Protein AF-A0A0S9KNK3-F1 (afdb_monomer_lite)

Radius of gyration: 17.94 Å; chains: 1; bounding box: 48×48×41 Å

Foldseek 3Di:
DDDDDDPPPPDPCPVVCVVVVHQALDKDWDQAPVRWTKIKGKHKDFDPDDPPAPLSVLLSVQLNPDDLVPQDQDPCLVVPPCLDPVVLVVQQVVLVVVCVVCVVDRDDRDDRHSSVVSSQVSSLVRSQVSSVVVVHDSNGIDMDMDMDIGGPPD

Secondary structure (DSSP, 8-state):
----S------S-HHHHHHHTS--SEEEEEE-TTS-EEEEEEEEEESSS-TT-HHHHHHHHHHHT--TTT----HHHHT-GGGSHHHHHHHHHHHHHHHHH-TTSPPPPPP--HHHHHHHHHHHHHHHHHHHHTT--TTSEEEEEEEEEE-TT-

pLDDT: mean 79.25, std 20.05, range [23.42, 98.19]

Structure (mmCIF, N/CA/C/O backbone):
data_AF-A0A0S9KNK3-F1
#
_entry.id   AF-A0A0S9KNK3-F1
#
loop_
_atom_site.group_PDB
_atom_site.id
_atom_site.type_symbol
_atom_site.label_atom_id
_atom_site.label_alt_id
_atom_site.label_comp_id
_atom_site.label_asym_id
_atom_site.label_entity_id
_atom_site.label_seq_id
_atom_site.pdbx_PDB_ins_code
_atom_site.Cartn_x
_atom_site.Cartn_y
_atom_site.Cartn_z
_atom_site.occupancy
_atom_site.B_iso_or_equiv
_atom_site.auth_seq_id
_atom_site.auth_comp_id
_atom_site.auth_asym_id
_atom_site.auth_atom_id
_atom_site.pdbx_PDB_model_num
ATOM 1 N N . MET A 1 1 ? -11.187 -37.944 -5.992 1.00 25.50 1 MET A N 1
ATOM 2 C CA . MET A 1 1 ? -11.970 -37.566 -4.798 1.00 25.50 1 MET A CA 1
ATOM 3 C C . MET A 1 1 ? -12.088 -36.053 -4.831 1.00 25.50 1 MET A C 1
ATOM 5 O O . MET A 1 1 ? -11.066 -35.388 -4.771 1.00 25.50 1 MET A O 1
ATOM 9 N N . VAL A 1 2 ? -13.286 -35.536 -5.102 1.00 26.81 2 VAL A N 1
ATOM 10 C CA . VAL A 1 2 ? -13.560 -34.096 -5.211 1.00 26.81 2 VAL A CA 1
ATOM 11 C C . VAL A 1 2 ? -13.939 -33.606 -3.819 1.00 26.81 2 VAL A C 1
ATOM 13 O O . VAL A 1 2 ? -14.939 -34.063 -3.270 1.00 26.81 2 VAL A O 1
ATOM 16 N N . LEU A 1 3 ? -13.130 -32.715 -3.250 1.00 23.42 3 LEU A N 1
ATOM 17 C CA . LEU A 1 3 ? -13.468 -31.951 -2.053 1.00 23.42 3 LEU A CA 1
ATOM 18 C C . LEU A 1 3 ? -13.845 -30.538 -2.508 1.00 23.42 3 LEU A C 1
ATOM 20 O O . LEU A 1 3 ? -12.998 -29.682 -2.735 1.00 23.42 3 LEU A O 1
ATOM 24 N N . LEU A 1 4 ? -15.149 -30.357 -2.713 1.00 29.27 4 LEU A N 1
ATOM 25 C CA . LEU A 1 4 ? -15.823 -29.065 -2.730 1.00 29.27 4 LEU A CA 1
ATOM 26 C C . LEU A 1 4 ? -15.915 -28.583 -1.276 1.00 29.27 4 LEU A C 1
ATOM 28 O O . LEU A 1 4 ? -16.603 -29.210 -0.473 1.00 29.27 4 LEU A O 1
ATOM 32 N N . GLY A 1 5 ? -15.227 -27.490 -0.949 1.00 23.66 5 GLY A N 1
ATOM 33 C CA . GLY A 1 5 ? -15.328 -26.818 0.348 1.00 23.66 5 GLY A CA 1
ATOM 34 C C . GLY A 1 5 ? -13.988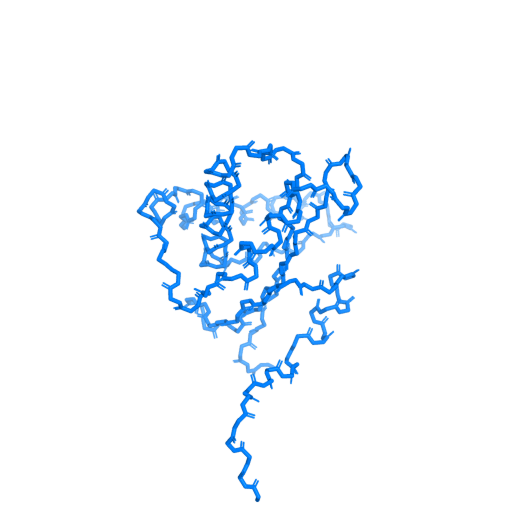 -26.268 0.828 1.00 23.66 5 GLY A C 1
ATOM 35 O O . GLY A 1 5 ? -13.169 -27.024 1.333 1.00 23.66 5 GLY A O 1
ATOM 36 N N . GLY A 1 6 ? -13.800 -24.953 0.691 1.00 24.95 6 GLY A N 1
ATOM 37 C CA . GLY A 1 6 ? -12.655 -24.219 1.233 1.00 24.95 6 GLY A CA 1
ATOM 38 C C . GLY A 1 6 ? -11.395 -24.372 0.389 1.00 24.95 6 GLY A C 1
ATOM 39 O O . GLY A 1 6 ? -10.569 -25.238 0.651 1.00 24.95 6 GLY A O 1
ATOM 40 N N . THR A 1 7 ? -11.216 -23.513 -0.613 1.00 28.05 7 THR A N 1
ATOM 41 C CA . THR A 1 7 ? -9.911 -23.325 -1.253 1.00 28.05 7 THR A CA 1
ATOM 42 C C . THR A 1 7 ? -8.970 -22.666 -0.250 1.00 28.05 7 THR A C 1
ATOM 44 O O . THR A 1 7 ? -8.753 -21.461 -0.267 1.00 28.05 7 THR A O 1
ATOM 47 N N . THR A 1 8 ? -8.414 -23.468 0.655 1.00 29.70 8 THR A N 1
ATOM 48 C CA . THR A 1 8 ? -7.081 -23.235 1.201 1.00 29.70 8 THR A CA 1
ATOM 49 C C . THR A 1 8 ? -6.131 -23.078 0.019 1.00 29.70 8 THR A C 1
ATOM 51 O O . THR A 1 8 ? -5.724 -24.067 -0.594 1.00 29.70 8 THR A O 1
ATOM 54 N N . THR A 1 9 ? -5.797 -21.838 -0.326 1.00 30.70 9 THR A N 1
ATOM 55 C CA . THR A 1 9 ? -4.636 -21.492 -1.147 1.00 30.70 9 THR A CA 1
ATOM 56 C C . THR A 1 9 ? -3.383 -21.787 -0.329 1.00 30.70 9 THR A C 1
ATOM 58 O O . THR A 1 9 ? -2.783 -20.929 0.307 1.00 30.70 9 THR A O 1
ATOM 61 N N . ALA A 1 10 ? -3.014 -23.063 -0.287 1.00 33.91 10 ALA A N 1
ATOM 62 C CA . ALA A 1 10 ? -1.780 -23.522 0.318 1.00 33.91 10 ALA A CA 1
ATOM 63 C C . ALA A 1 10 ? -0.638 -23.408 -0.710 1.00 33.91 10 ALA A C 1
ATOM 65 O O . ALA A 1 10 ? -0.444 -24.285 -1.544 1.00 33.91 10 ALA A O 1
ATOM 66 N N . PHE A 1 11 ? 0.092 -22.297 -0.592 1.00 38.22 11 PHE A N 1
ATOM 67 C CA . PHE A 1 11 ? 1.523 -22.125 -0.863 1.00 38.22 11 PHE A CA 1
ATOM 68 C C . PHE A 1 11 ? 2.044 -22.280 -2.304 1.00 38.22 11 PHE A C 1
ATOM 70 O O . PHE A 1 11 ? 2.677 -23.267 -2.660 1.00 38.22 11 PHE A O 1
ATOM 77 N N . ALA A 1 12 ? 1.964 -21.179 -3.057 1.00 37.47 12 ALA A N 1
ATOM 78 C CA . ALA A 1 12 ? 3.141 -20.678 -3.784 1.00 37.47 12 ALA A CA 1
ATOM 79 C C . ALA A 1 12 ? 3.949 -19.662 -2.941 1.00 37.47 12 ALA A C 1
ATOM 81 O O . ALA A 1 12 ? 5.028 -19.240 -3.335 1.00 37.47 12 ALA A O 1
ATOM 82 N N . SER A 1 13 ? 3.446 -19.270 -1.762 1.00 42.75 13 SER A N 1
ATOM 83 C CA . SER A 1 13 ? 4.051 -18.224 -0.936 1.00 42.75 13 SER A CA 1
ATOM 84 C C . SER A 1 13 ? 5.186 -18.701 -0.036 1.00 42.75 13 SER A C 1
ATOM 86 O O . SER A 1 13 ? 5.924 -17.856 0.426 1.00 42.75 13 SER A O 1
ATOM 88 N N . GLN A 1 14 ? 5.393 -19.997 0.225 1.00 40.84 14 GLN A N 1
ATOM 89 C CA . GLN A 1 14 ? 6.324 -20.428 1.287 1.00 40.84 14 GLN A CA 1
ATOM 90 C C . GLN A 1 14 ? 7.765 -19.910 1.103 1.00 40.84 14 GLN A C 1
ATOM 92 O O . GLN A 1 14 ? 8.394 -19.516 2.077 1.00 40.84 14 GLN A O 1
ATOM 97 N N . TYR A 1 15 ? 8.236 -19.786 -0.142 1.00 43.50 15 TYR A N 1
ATOM 98 C CA . TYR A 1 15 ? 9.521 -19.145 -0.457 1.00 43.50 15 TYR A CA 1
ATOM 99 C C . TYR A 1 15 ? 9.507 -17.615 -0.259 1.00 43.50 15 TYR A C 1
ATOM 101 O O . TYR A 1 15 ? 10.479 -17.048 0.232 1.00 43.50 15 TYR A O 1
ATOM 109 N N . LEU A 1 16 ? 8.388 -16.955 -0.578 1.00 45.06 16 LEU A N 1
ATOM 110 C CA . LEU A 1 16 ? 8.154 -15.527 -0.320 1.00 45.06 16 LEU A CA 1
ATOM 111 C C . LEU A 1 16 ? 8.091 -15.232 1.192 1.00 45.06 16 LEU A C 1
ATOM 113 O O . LEU A 1 16 ? 8.583 -14.211 1.657 1.00 45.06 16 LEU A O 1
ATOM 117 N N . LEU A 1 17 ? 7.505 -16.155 1.960 1.00 48.56 17 LEU A N 1
ATOM 118 C CA . LEU A 1 17 ? 7.347 -16.103 3.416 1.00 48.56 17 LEU A CA 1
ATOM 119 C C . LEU A 1 17 ? 8.684 -16.240 4.150 1.00 48.56 17 LEU A C 1
ATOM 121 O O . LEU A 1 17 ? 8.942 -15.491 5.092 1.00 48.56 17 LEU A O 1
ATOM 125 N N . ASP A 1 18 ? 9.540 -17.160 3.701 1.00 50.25 18 ASP A N 1
ATOM 126 C CA . ASP A 1 18 ? 10.885 -17.335 4.259 1.00 50.25 18 ASP A CA 1
ATOM 127 C C . ASP A 1 18 ? 11.811 -16.159 3.894 1.00 50.25 18 ASP A C 1
ATOM 129 O O . ASP A 1 18 ? 12.651 -15.767 4.704 1.00 50.25 18 ASP A O 1
ATOM 133 N N . TRP A 1 19 ? 11.635 -15.550 2.712 1.00 47.53 19 TRP A N 1
ATOM 134 C CA . TRP A 1 19 ? 12.395 -14.369 2.278 1.00 47.53 19 TRP A CA 1
ATOM 135 C C . TRP A 1 19 ? 12.029 -13.094 3.052 1.00 47.53 19 TRP A C 1
ATOM 137 O O . TRP A 1 19 ? 12.916 -12.332 3.437 1.00 47.53 19 TRP A O 1
ATOM 147 N N . LEU A 1 20 ? 10.739 -12.866 3.315 1.00 56.03 20 LEU A N 1
ATOM 148 C CA . LEU A 1 20 ? 10.261 -11.663 4.006 1.00 56.03 20 LEU A CA 1
ATOM 149 C C . LEU A 1 20 ? 10.507 -11.692 5.523 1.00 56.03 20 LEU A C 1
ATOM 151 O O . LEU A 1 20 ? 10.407 -10.658 6.182 1.00 56.03 20 LEU A O 1
ATOM 155 N N . GLY A 1 21 ? 10.828 -12.856 6.098 1.00 63.31 21 GLY A N 1
ATOM 156 C CA . GLY A 1 21 ? 11.060 -13.004 7.539 1.00 63.31 21 GLY A CA 1
ATOM 157 C C . GLY A 1 21 ? 9.800 -12.817 8.396 1.00 63.31 21 GLY A C 1
ATOM 158 O O . GLY A 1 21 ? 9.904 -12.650 9.614 1.00 63.31 21 GLY A O 1
ATOM 159 N N . PHE A 1 22 ? 8.608 -12.832 7.788 1.00 65.19 22 PHE A N 1
ATOM 160 C CA . PHE A 1 22 ? 7.323 -12.733 8.479 1.00 65.19 22 PHE A CA 1
ATOM 161 C C . PHE A 1 22 ? 6.211 -13.513 7.768 1.00 65.19 22 PHE A C 1
ATOM 163 O O . PHE A 1 22 ? 6.267 -13.786 6.572 1.00 65.19 22 PHE A O 1
ATOM 170 N N . THR A 1 23 ? 5.161 -13.852 8.522 1.00 72.62 23 THR A N 1
ATOM 171 C CA . THR A 1 23 ? 3.915 -14.403 7.970 1.00 72.62 23 THR A CA 1
ATOM 172 C C . THR A 1 23 ? 2.950 -13.254 7.649 1.00 72.62 23 THR A C 1
ATOM 174 O O . THR A 1 23 ? 2.576 -12.534 8.571 1.00 72.62 23 THR A O 1
ATOM 177 N N . PRO A 1 24 ? 2.561 -13.044 6.383 1.00 71.44 24 PRO A N 1
ATOM 178 C CA . PRO A 1 24 ? 1.711 -11.962 5.950 1.00 71.44 24 PRO A CA 1
ATOM 179 C C . PRO A 1 24 ? 0.266 -12.215 6.366 1.00 71.44 24 PRO A C 1
ATOM 181 O O . PRO A 1 24 ? -0.204 -13.353 6.418 1.00 71.44 24 PRO A O 1
ATOM 184 N N . ASP A 1 25 ? -0.444 -11.121 6.598 1.00 75.62 25 ASP A N 1
ATOM 185 C CA . ASP A 1 25 ? -1.892 -11.106 6.764 1.00 75.62 25 ASP A CA 1
ATOM 186 C C . ASP A 1 25 ? -2.619 -11.313 5.428 1.00 75.62 25 ASP A C 1
ATOM 188 O O . ASP A 1 25 ? -3.723 -11.853 5.418 1.00 75.62 25 ASP A O 1
ATOM 192 N N . HIS A 1 26 ? -2.000 -10.905 4.311 1.00 77.19 26 HIS A N 1
ATOM 193 C CA . HIS A 1 26 ? -2.527 -11.082 2.955 1.00 77.19 26 HIS A CA 1
ATOM 194 C C . HIS A 1 26 ? -1.433 -11.330 1.925 1.00 77.19 26 HIS A C 1
ATOM 196 O O . HIS A 1 26 ? -0.295 -10.887 2.072 1.00 77.19 26 HIS A O 1
ATOM 202 N N . THR A 1 27 ? -1.788 -12.021 0.844 1.00 77.75 27 THR A N 1
ATOM 203 C CA . THR A 1 27 ? -0.905 -12.214 -0.310 1.00 77.75 27 THR A CA 1
ATOM 204 C C . THR A 1 27 ? -1.632 -11.823 -1.591 1.00 77.75 27 THR A C 1
ATOM 206 O O . THR A 1 27 ? -2.735 -12.305 -1.833 1.00 77.75 27 THR A O 1
ATOM 209 N N . ILE A 1 28 ? -1.009 -10.982 -2.414 1.00 77.44 28 ILE A N 1
ATOM 210 C CA . ILE A 1 28 ? -1.453 -10.673 -3.781 1.00 77.44 28 ILE A CA 1
ATOM 211 C C . ILE A 1 28 ? -0.648 -11.549 -4.737 1.00 77.44 28 ILE A C 1
ATOM 213 O O . ILE A 1 28 ? 0.555 -11.713 -4.541 1.00 77.44 28 ILE A O 1
ATOM 217 N N . GLN A 1 29 ? -1.293 -12.117 -5.758 1.00 79.00 29 GLN A N 1
ATOM 218 C CA . GLN A 1 29 ? -0.618 -12.821 -6.850 1.00 79.00 29 GLN A CA 1
ATOM 219 C C . GLN A 1 29 ? -1.272 -12.459 -8.182 1.00 79.00 29 GLN A C 1
ATOM 221 O O . GLN A 1 29 ? -2.490 -12.567 -8.314 1.00 79.00 29 GLN A O 1
ATOM 226 N N . HIS A 1 30 ? -0.485 -12.040 -9.169 1.00 75.94 30 HIS A N 1
ATOM 227 C CA . HIS A 1 30 ? -0.988 -11.680 -10.497 1.00 75.94 30 HIS A CA 1
ATOM 228 C C . HIS A 1 30 ? 0.114 -11.790 -11.557 1.00 75.94 30 HIS A C 1
ATOM 230 O O . HIS A 1 30 ? 1.272 -12.073 -11.254 1.00 75.94 30 HIS A O 1
ATOM 236 N N . ARG A 1 31 ? -0.254 -11.599 -12.827 1.00 78.31 31 ARG A N 1
ATOM 237 C CA . ARG A 1 31 ? 0.724 -11.352 -13.891 1.00 78.31 31 ARG A CA 1
ATOM 238 C C . ARG A 1 31 ? 0.791 -9.860 -14.153 1.00 78.31 31 ARG A C 1
ATOM 240 O O . ARG A 1 31 ? -0.254 -9.262 -14.402 1.00 78.31 31 ARG A O 1
ATOM 247 N N . ASN A 1 32 ? 1.991 -9.294 -14.141 1.00 76.81 32 ASN A N 1
ATOM 248 C CA . ASN A 1 32 ? 2.176 -7.887 -14.480 1.00 76.81 32 ASN A CA 1
ATOM 249 C C . ASN A 1 32 ? 2.095 -7.660 -16.007 1.00 76.81 32 ASN A C 1
ATOM 251 O O . ASN A 1 32 ? 1.967 -8.598 -16.800 1.00 76.81 32 ASN A O 1
ATOM 255 N N . ALA A 1 33 ? 2.188 -6.396 -16.429 1.00 76.19 33 ALA A N 1
ATOM 256 C CA . ALA A 1 33 ? 2.136 -6.007 -17.842 1.00 76.19 33 ALA A CA 1
ATOM 257 C C . ALA A 1 33 ? 3.296 -6.569 -18.690 1.00 76.19 33 ALA A C 1
ATOM 259 O O . ALA A 1 33 ? 3.135 -6.752 -19.897 1.00 76.19 33 ALA A O 1
ATOM 260 N N . ASP A 1 34 ? 4.433 -6.873 -18.058 1.00 72.94 34 ASP A N 1
ATOM 261 C CA . ASP A 1 34 ? 5.609 -7.473 -18.695 1.00 72.94 34 ASP A CA 1
ATOM 262 C C . ASP A 1 34 ? 5.463 -9.013 -18.841 1.00 72.94 34 ASP A C 1
ATOM 264 O O . ASP A 1 34 ? 6.265 -9.661 -19.515 1.00 72.94 34 ASP A O 1
ATOM 268 N N . GLY A 1 35 ? 4.390 -9.601 -18.290 1.00 74.69 35 GLY A N 1
ATOM 269 C CA . GLY A 1 35 ? 4.065 -11.029 -18.358 1.00 74.69 35 GLY A CA 1
ATOM 270 C C . GLY A 1 35 ? 4.661 -11.877 -17.229 1.00 74.69 35 GLY A C 1
ATOM 271 O O . GLY A 1 35 ? 4.421 -13.093 -17.203 1.00 74.69 35 GLY A O 1
ATOM 272 N N . ASP A 1 36 ? 5.387 -11.248 -16.305 1.00 77.38 36 ASP A N 1
ATOM 273 C CA . ASP A 1 36 ? 6.017 -11.879 -15.146 1.00 77.38 36 ASP A CA 1
ATOM 274 C C . ASP A 1 36 ? 4.970 -12.251 -14.095 1.00 77.38 36 ASP A C 1
ATOM 276 O O . ASP A 1 36 ? 3.944 -11.581 -13.953 1.00 77.38 36 ASP A O 1
ATOM 280 N N . TYR A 1 37 ? 5.216 -13.336 -13.361 1.00 78.50 37 TYR A N 1
ATOM 281 C CA . TYR A 1 37 ? 4.361 -13.734 -12.250 1.00 78.50 37 TYR A CA 1
ATOM 282 C C . TYR A 1 37 ? 4.823 -13.025 -10.985 1.00 78.50 37 TYR A C 1
ATOM 284 O O . TYR A 1 37 ? 5.903 -13.315 -10.477 1.00 78.50 37 TYR A O 1
ATOM 292 N N . CYS A 1 38 ? 3.992 -12.118 -10.490 1.00 76.56 38 CYS A N 1
ATOM 293 C CA . CYS A 1 38 ? 4.244 -11.321 -9.304 1.00 76.56 38 CYS A CA 1
ATOM 294 C C . CYS A 1 38 ? 3.464 -11.864 -8.111 1.00 76.56 38 CYS A C 1
ATOM 296 O O . CYS A 1 38 ? 2.295 -12.239 -8.222 1.00 76.56 38 CYS A O 1
ATOM 298 N N . ALA A 1 39 ? 4.118 -11.888 -6.957 1.00 78.50 39 ALA A N 1
ATOM 299 C CA . ALA A 1 39 ? 3.553 -12.226 -5.668 1.00 78.50 39 ALA A CA 1
ATOM 300 C C . ALA A 1 39 ? 4.031 -11.222 -4.615 1.00 78.50 39 ALA A C 1
ATOM 302 O O . ALA A 1 39 ? 5.218 -10.917 -4.531 1.00 78.50 39 ALA A O 1
ATOM 303 N N . ALA A 1 40 ? 3.123 -10.739 -3.774 1.00 78.81 40 ALA A N 1
ATOM 304 C CA . ALA A 1 40 ? 3.441 -9.809 -2.699 1.00 78.81 40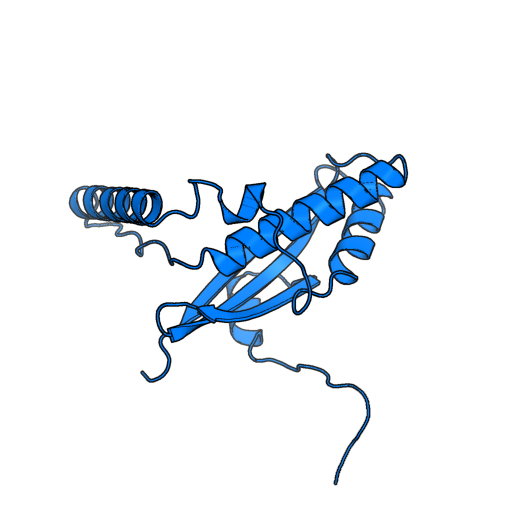 ALA A CA 1
ATOM 305 C C . ALA A 1 40 ? 2.801 -10.243 -1.388 1.00 78.81 40 ALA A C 1
ATOM 307 O O . ALA A 1 40 ? 1.617 -10.568 -1.358 1.00 78.81 40 ALA A O 1
ATOM 308 N N . GLY A 1 41 ? 3.581 -10.251 -0.309 1.00 79.62 41 GLY A N 1
ATOM 309 C CA . GLY A 1 41 ? 3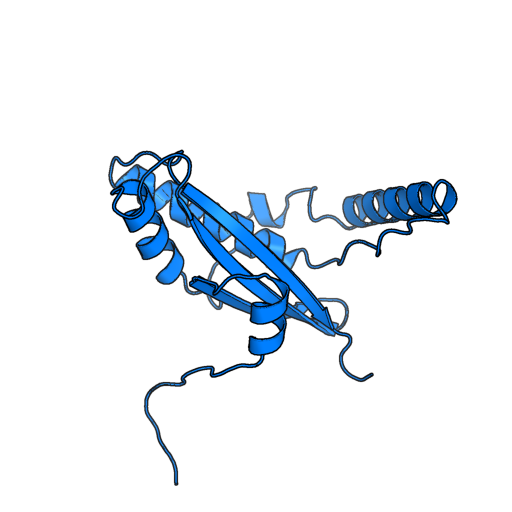.110 -10.502 1.049 1.00 79.62 41 GLY A CA 1
ATOM 310 C C . GLY A 1 41 ? 3.014 -9.194 1.821 1.00 79.62 41 GLY A C 1
ATOM 311 O O . GLY A 1 41 ? 3.942 -8.390 1.771 1.00 79.62 41 GLY A O 1
ATOM 312 N N . MET A 1 42 ? 1.914 -8.989 2.544 1.00 82.50 42 MET A N 1
ATOM 313 C CA . MET A 1 42 ? 1.683 -7.788 3.351 1.00 82.50 42 MET A CA 1
ATOM 314 C C . MET A 1 42 ? 1.243 -8.137 4.770 1.00 82.50 42 MET A C 1
ATOM 316 O O . MET A 1 42 ? 0.505 -9.102 4.971 1.00 82.50 42 MET A O 1
ATOM 320 N N . ILE A 1 43 ? 1.658 -7.340 5.748 1.00 85.12 43 ILE A N 1
ATOM 321 C CA . ILE A 1 43 ? 1.347 -7.516 7.169 1.00 85.12 43 ILE A CA 1
ATOM 322 C C . ILE A 1 43 ? 1.039 -6.167 7.817 1.00 85.12 43 ILE A C 1
ATOM 324 O O . ILE A 1 43 ? 1.671 -5.159 7.502 1.00 85.12 43 ILE A O 1
ATOM 328 N N . VAL A 1 44 ? 0.094 -6.151 8.753 1.00 86.81 44 VAL A N 1
ATOM 329 C CA . VAL A 1 44 ? -0.110 -5.005 9.642 1.00 86.81 44 VAL A CA 1
ATOM 330 C C . VAL A 1 44 ? 0.782 -5.173 10.873 1.00 86.81 44 VAL A C 1
ATOM 332 O O . VAL A 1 44 ? 0.711 -6.199 11.559 1.00 86.81 44 VAL A O 1
ATOM 335 N N . ARG A 1 45 ? 1.595 -4.163 11.189 1.00 87.62 45 ARG A N 1
ATOM 336 C CA . ARG A 1 45 ? 2.431 -4.114 12.400 1.00 87.62 45 ARG A CA 1
ATOM 337 C C . ARG A 1 45 ? 1.900 -3.081 13.393 1.00 87.62 45 ARG A C 1
ATOM 339 O O . ARG A 1 45 ? 1.368 -2.064 12.955 1.00 87.62 45 ARG A O 1
ATOM 346 N N . PRO A 1 46 ? 2.049 -3.303 14.709 1.00 91.69 46 PRO A N 1
ATOM 347 C CA . PRO A 1 46 ? 1.819 -2.252 15.693 1.00 91.69 46 PRO A CA 1
ATOM 348 C C . PRO A 1 46 ? 2.961 -1.225 15.658 1.00 91.69 46 PRO A C 1
ATOM 350 O O . PRO A 1 46 ? 4.129 -1.591 15.539 1.00 91.69 46 PRO A O 1
ATOM 353 N N . GLU A 1 47 ? 2.631 0.052 15.834 1.00 91.62 47 GLU A N 1
ATOM 354 C CA . GLU A 1 47 ? 3.597 1.158 15.857 1.00 91.62 47 GLU A CA 1
ATOM 355 C C . GLU A 1 47 ? 3.642 1.803 17.242 1.00 91.62 47 GLU A C 1
ATOM 357 O O . GLU A 1 47 ? 2.732 2.527 17.651 1.00 91.62 47 GLU A O 1
ATOM 362 N N . GLY A 1 48 ? 4.708 1.516 17.997 1.00 92.00 48 GLY A N 1
ATOM 363 C CA . GLY A 1 48 ? 4.915 2.080 19.337 1.00 92.00 48 GLY A CA 1
ATOM 364 C C . GLY A 1 48 ? 3.832 1.708 20.361 1.00 92.00 48 GLY A C 1
ATOM 365 O O . GLY A 1 48 ? 3.670 2.416 21.358 1.00 92.00 48 GLY A O 1
ATOM 366 N N . VAL A 1 49 ? 3.083 0.630 20.111 1.00 93.88 49 VAL A N 1
ATOM 367 C CA . VAL A 1 49 ? 2.000 0.120 20.962 1.00 93.88 49 VAL A CA 1
ATOM 368 C C . VAL A 1 49 ? 2.079 -1.394 21.127 1.00 93.88 49 VAL A C 1
ATOM 370 O O . VAL A 1 49 ? 2.786 -2.082 20.392 1.00 93.88 49 VAL A O 1
ATOM 373 N N . GLU A 1 50 ? 1.337 -1.904 22.106 1.00 95.31 50 GLU A N 1
ATOM 374 C CA . GLU A 1 50 ? 1.193 -3.335 22.358 1.00 95.31 50 GLU A CA 1
ATOM 375 C C . GLU A 1 50 ? 0.284 -4.015 21.320 1.00 95.31 50 GLU A C 1
ATOM 377 O O . GLU A 1 50 ? -0.525 -3.382 20.640 1.00 95.31 50 GLU A O 1
ATOM 382 N N . MET A 1 51 ? 0.392 -5.343 21.227 1.00 92.44 51 MET A N 1
ATOM 383 C CA . MET A 1 51 ? -0.360 -6.166 20.266 1.00 92.44 51 MET A CA 1
ATOM 384 C C . MET A 1 51 ? -1.880 -6.183 20.500 1.00 92.44 51 MET A C 1
ATOM 386 O O . MET A 1 51 ? -2.617 -6.662 19.639 1.00 92.44 51 MET A O 1
ATOM 390 N N . ASP A 1 52 ? -2.356 -5.719 21.655 1.00 95.50 52 ASP A N 1
ATOM 391 C CA . ASP A 1 52 ? -3.776 -5.621 21.995 1.00 95.50 52 ASP A CA 1
ATOM 392 C C . ASP A 1 52 ? -4.345 -4.198 21.844 1.00 95.50 52 ASP A C 1
ATOM 394 O O . ASP A 1 52 ? -5.510 -3.973 22.186 1.00 95.50 52 ASP A O 1
ATOM 398 N N . ASP A 1 53 ? -3.569 -3.252 21.292 1.00 98.00 53 ASP A N 1
ATOM 399 C CA . ASP A 1 53 ? -4.054 -1.898 21.022 1.00 98.00 53 ASP A CA 1
ATOM 400 C C . ASP A 1 53 ? -5.302 -1.936 20.114 1.00 98.00 53 ASP A C 1
ATOM 402 O O . ASP A 1 53 ? -5.282 -2.564 19.046 1.00 98.00 53 ASP A O 1
ATOM 406 N N . PRO A 1 54 ? -6.402 -1.258 20.493 1.00 97.88 54 PRO A N 1
ATOM 407 C CA . PRO A 1 54 ? -7.643 -1.303 19.728 1.00 97.88 54 PRO A CA 1
ATOM 408 C C . PRO A 1 54 ? -7.500 -0.833 18.277 1.00 97.88 54 PRO A C 1
ATOM 410 O O . PRO A 1 54 ? -8.195 -1.354 17.403 1.00 97.88 54 PRO A O 1
ATOM 413 N N . SER A 1 55 ? -6.620 0.135 18.007 1.00 96.69 55 SER A N 1
ATOM 414 C CA . SER A 1 55 ? -6.409 0.689 16.666 1.00 96.69 55 SER A CA 1
ATOM 415 C C . SER A 1 55 ? -5.648 -0.298 15.789 1.00 96.69 55 SER A C 1
ATOM 417 O O . SER A 1 55 ? -6.061 -0.552 14.657 1.00 96.69 55 SER A O 1
ATOM 419 N N . PHE A 1 56 ? -4.606 -0.930 16.334 1.00 96.81 56 PHE A N 1
ATOM 420 C CA . PHE A 1 56 ? -3.881 -2.007 15.659 1.00 96.81 56 PHE A CA 1
ATOM 421 C C . PHE A 1 56 ? -4.782 -3.218 15.365 1.00 96.81 56 PHE A C 1
ATOM 423 O O . PHE A 1 56 ? -4.832 -3.698 14.230 1.00 96.81 56 PHE A O 1
ATOM 430 N N . LEU A 1 57 ? -5.561 -3.680 16.349 1.00 96.88 57 LEU A N 1
ATOM 431 C CA . LEU A 1 57 ? -6.489 -4.800 16.158 1.00 96.88 57 LEU A CA 1
ATOM 432 C C . LEU A 1 57 ? -7.578 -4.480 15.126 1.00 96.88 57 LEU A C 1
ATOM 434 O O . LEU A 1 57 ? -7.929 -5.332 14.304 1.00 96.88 57 LEU A O 1
ATOM 438 N N . ALA A 1 58 ? -8.105 -3.252 15.136 1.00 97.50 58 ALA A N 1
ATOM 439 C CA . ALA A 1 58 ? -9.057 -2.803 14.127 1.00 97.50 58 ALA A CA 1
ATOM 440 C C . ALA A 1 58 ? -8.423 -2.772 12.731 1.00 97.50 58 ALA A C 1
ATOM 442 O O . ALA A 1 58 ? -9.052 -3.242 11.780 1.00 97.50 58 ALA A O 1
ATOM 443 N N . ALA A 1 59 ? -7.187 -2.281 12.613 1.00 96.69 59 ALA A N 1
ATOM 444 C CA . ALA A 1 59 ? -6.451 -2.255 11.357 1.00 96.69 59 ALA A CA 1
ATOM 445 C C . ALA A 1 59 ? -6.234 -3.667 10.795 1.00 96.69 59 ALA A C 1
ATOM 447 O O . ALA A 1 59 ? -6.587 -3.912 9.642 1.00 96.69 59 ALA A O 1
ATOM 448 N N . GLN A 1 60 ? -5.772 -4.621 11.616 1.00 94.19 60 GLN A N 1
ATOM 449 C CA . GLN A 1 60 ? -5.661 -6.031 11.213 1.00 94.19 60 GLN A CA 1
ATOM 450 C C . GLN A 1 60 ? -6.999 -6.606 10.749 1.00 94.19 60 GLN A C 1
ATOM 452 O O . GLN A 1 60 ? -7.061 -7.290 9.726 1.00 94.19 60 GLN A O 1
ATOM 457 N N . GLN A 1 61 ? -8.077 -6.342 11.490 1.00 95.62 61 GLN A N 1
ATOM 458 C CA . GLN A 1 61 ? -9.401 -6.850 11.144 1.00 95.62 61 GLN A CA 1
ATOM 459 C C . GLN A 1 61 ? -9.880 -6.307 9.793 1.00 95.62 61 GLN A C 1
ATOM 461 O O . GLN A 1 61 ? -10.402 -7.073 8.984 1.00 95.62 61 GLN A O 1
ATOM 466 N N . ILE A 1 62 ? -9.729 -5.000 9.558 1.00 95.75 62 ILE A N 1
ATOM 467 C CA . ILE A 1 62 ? -10.135 -4.364 8.300 1.00 95.75 62 ILE A CA 1
ATOM 468 C C . ILE A 1 62 ? -9.271 -4.886 7.159 1.00 95.75 62 ILE A C 1
ATOM 470 O O . ILE A 1 62 ? -9.816 -5.333 6.156 1.00 95.75 62 ILE A O 1
ATOM 474 N N . PHE A 1 63 ? -7.948 -4.896 7.333 1.00 93.19 63 PHE A N 1
ATOM 475 C CA . PHE A 1 63 ? -7.007 -5.333 6.308 1.00 93.19 63 PHE A CA 1
ATOM 476 C C . PHE A 1 63 ? -7.284 -6.769 5.854 1.00 93.19 63 PHE A C 1
ATOM 478 O O . PHE A 1 63 ? -7.435 -7.024 4.663 1.00 93.19 63 PHE A O 1
ATOM 485 N N . ARG A 1 64 ? -7.462 -7.701 6.798 1.00 89.75 64 ARG A N 1
ATOM 486 C CA . ARG A 1 64 ? -7.790 -9.105 6.494 1.00 89.75 64 ARG A CA 1
ATOM 487 C C . ARG A 1 64 ? -9.146 -9.285 5.807 1.00 89.75 64 ARG A C 1
ATOM 489 O O . ARG A 1 64 ? -9.354 -10.297 5.149 1.00 89.75 64 ARG A O 1
ATOM 496 N N . ALA A 1 65 ? -10.061 -8.328 5.949 1.00 92.81 65 ALA A N 1
ATOM 497 C CA . ALA A 1 65 ? -11.366 -8.357 5.295 1.00 92.81 65 ALA A CA 1
ATOM 498 C C . ALA A 1 65 ? -11.356 -7.777 3.867 1.00 92.81 65 ALA A C 1
A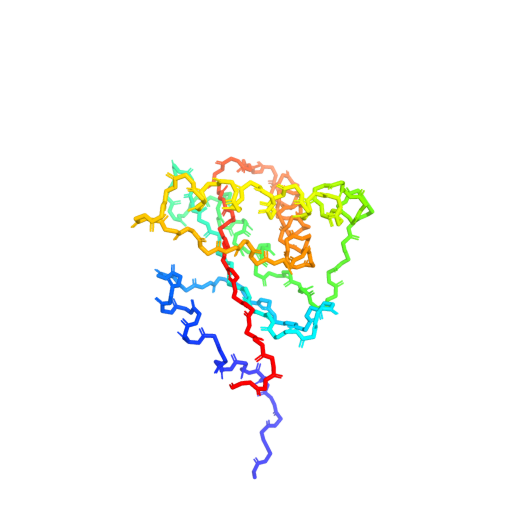TOM 500 O O . ALA A 1 65 ? -12.373 -7.873 3.180 1.00 92.81 65 ALA A O 1
ATOM 501 N N . ILE A 1 66 ? -10.247 -7.176 3.419 1.00 90.69 66 ILE A N 1
ATOM 502 C CA . ILE A 1 66 ? -10.112 -6.670 2.051 1.00 90.69 66 ILE A CA 1
ATOM 503 C C . ILE A 1 66 ? -10.048 -7.849 1.078 1.00 90.69 66 ILE A C 1
ATOM 505 O O . ILE A 1 66 ? -9.233 -8.758 1.233 1.00 90.69 66 ILE A O 1
ATOM 509 N N . ASP A 1 67 ? -10.893 -7.795 0.052 1.00 89.62 67 ASP A N 1
ATOM 510 C CA . ASP A 1 67 ? -10.813 -8.663 -1.116 1.00 89.62 67 ASP A CA 1
ATOM 511 C C . ASP A 1 67 ? -10.001 -7.959 -2.210 1.00 89.62 67 ASP A C 1
ATOM 513 O O . ASP A 1 67 ? -10.502 -7.072 -2.903 1.00 89.62 67 ASP A O 1
ATOM 517 N N . PHE A 1 68 ? -8.729 -8.339 -2.341 1.00 85.50 68 PHE A N 1
ATOM 518 C CA . PHE A 1 68 ? -7.812 -7.757 -3.321 1.00 85.50 68 PHE A CA 1
ATOM 519 C C . PHE A 1 68 ? -8.174 -8.101 -4.771 1.00 85.50 68 PHE A C 1
ATOM 521 O O . PHE A 1 68 ? -7.793 -7.349 -5.663 1.00 85.50 68 PHE A O 1
ATOM 528 N N . GLU A 1 69 ? -8.944 -9.167 -5.024 1.00 84.19 69 GLU A N 1
ATOM 529 C CA . GLU A 1 69 ? -9.375 -9.515 -6.386 1.00 84.19 69 GLU A CA 1
ATOM 530 C C . GLU A 1 69 ? -10.411 -8.520 -6.924 1.00 84.19 69 GLU A C 1
ATOM 532 O O . GLU A 1 69 ? -10.491 -8.274 -8.129 1.00 84.19 69 GLU A O 1
ATOM 537 N N . THR A 1 70 ? -11.214 -7.932 -6.032 1.00 88.81 70 THR A N 1
ATOM 538 C CA . THR A 1 70 ? -12.287 -6.993 -6.393 1.00 88.81 70 THR A CA 1
ATOM 539 C C . THR A 1 70 ? -12.029 -5.559 -5.929 1.00 88.81 70 THR A C 1
ATOM 541 O O . THR A 1 70 ? -12.849 -4.665 -6.189 1.00 88.81 70 THR A O 1
ATOM 544 N N . LEU A 1 71 ? -10.882 -5.308 -5.289 1.00 90.44 71 LEU A N 1
ATOM 545 C CA . LEU A 1 71 ? -10.495 -3.995 -4.792 1.00 90.44 71 LEU A CA 1
ATOM 546 C C . LEU A 1 71 ? -10.328 -3.004 -5.948 1.00 90.44 71 LEU A C 1
ATOM 548 O O . LEU A 1 71 ? -9.477 -3.140 -6.824 1.00 90.44 71 LEU A O 1
ATOM 552 N N . LYS A 1 72 ? -11.148 -1.953 -5.937 1.00 93.69 72 LYS A N 1
ATOM 553 C CA . LYS A 1 72 ? -11.088 -0.903 -6.953 1.00 93.69 72 LYS A CA 1
ATOM 554 C C . LYS A 1 72 ? -10.051 0.138 -6.570 1.00 93.69 72 LYS A C 1
ATOM 556 O O . LYS A 1 72 ? -10.273 0.897 -5.633 1.00 93.69 72 LYS A O 1
ATOM 561 N N . ILE A 1 73 ? -8.991 0.234 -7.367 1.00 93.38 73 ILE A N 1
ATOM 562 C CA . ILE A 1 73 ? -7.996 1.305 -7.251 1.00 93.38 73 ILE A CA 1
ATOM 563 C C . ILE A 1 73 ? -8.679 2.661 -7.548 1.00 93.38 73 ILE A C 1
ATOM 565 O O . ILE A 1 73 ? -9.265 2.829 -8.629 1.00 93.38 73 ILE A O 1
ATOM 569 N N . PRO A 1 74 ? -8.657 3.633 -6.622 1.00 95.44 74 PRO A N 1
ATOM 570 C CA . PRO A 1 74 ? -9.176 4.978 -6.844 1.00 95.44 74 PRO A CA 1
ATOM 571 C C . PRO A 1 74 ? -8.442 5.702 -7.977 1.00 95.44 74 PRO A C 1
ATOM 573 O O . PRO A 1 74 ? -7.273 5.437 -8.239 1.00 95.44 74 PRO A O 1
ATOM 576 N N . ALA A 1 75 ? -9.112 6.649 -8.642 1.00 96.44 75 ALA A N 1
ATOM 577 C CA . ALA A 1 75 ? -8.511 7.395 -9.753 1.00 96.44 75 ALA A CA 1
ATOM 578 C C . ALA A 1 75 ? -7.248 8.161 -9.331 1.00 96.44 75 ALA A C 1
ATOM 580 O O . ALA A 1 75 ? -6.252 8.117 -10.036 1.00 96.44 75 ALA A O 1
ATOM 581 N N . HIS A 1 76 ? -7.242 8.777 -8.145 1.00 95.81 76 HIS A N 1
ATOM 582 C CA . HIS A 1 76 ? -6.078 9.530 -7.670 1.00 95.81 76 HIS A CA 1
ATOM 583 C C . HIS A 1 76 ? -4.858 8.657 -7.360 1.00 95.81 76 HIS A C 1
ATOM 585 O O . HIS A 1 76 ? -3.759 9.189 -7.336 1.00 95.81 76 HIS A O 1
ATOM 591 N N . ILE A 1 77 ? -5.042 7.352 -7.126 1.00 94.81 77 ILE A N 1
ATOM 592 C CA . ILE A 1 77 ? -3.941 6.385 -7.000 1.00 94.81 77 ILE A CA 1
ATOM 593 C C . ILE A 1 77 ? -3.554 5.864 -8.382 1.00 94.81 77 ILE A C 1
ATOM 595 O O . ILE A 1 77 ? -2.375 5.824 -8.708 1.00 94.81 77 ILE A O 1
ATOM 599 N N . ARG A 1 78 ? -4.542 5.493 -9.208 1.00 93.06 78 ARG A N 1
ATOM 600 C CA . ARG A 1 78 ? -4.313 4.969 -10.563 1.00 93.06 78 ARG A CA 1
ATOM 601 C C . ARG A 1 78 ? -3.523 5.941 -11.436 1.00 93.06 78 ARG A C 1
ATOM 603 O O . ARG A 1 78 ? -2.650 5.520 -12.184 1.00 93.06 78 ARG A O 1
ATOM 610 N N . ASP A 1 79 ? -3.872 7.215 -11.341 1.00 93.56 79 ASP A N 1
ATOM 611 C CA . ASP A 1 79 ? -3.349 8.279 -12.191 1.00 93.56 79 ASP A CA 1
ATOM 612 C C . ASP A 1 79 ? -2.199 9.040 -11.500 1.00 93.56 79 ASP A C 1
ATOM 614 O O . ASP A 1 79 ? -1.818 10.123 -11.940 1.00 93.56 79 ASP A O 1
ATOM 618 N N . ASP A 1 80 ? -1.664 8.509 -10.394 1.00 93.81 80 ASP A N 1
ATOM 619 C CA . ASP A 1 80 ? -0.552 9.119 -9.669 1.00 93.81 80 ASP A CA 1
ATOM 620 C C . ASP A 1 80 ? 0.759 8.971 -10.458 1.00 93.81 80 ASP A C 1
ATOM 622 O O . ASP A 1 80 ? 1.175 7.866 -10.818 1.00 93.81 80 ASP A O 1
ATOM 626 N N . ASP A 1 81 ? 1.455 10.090 -10.673 1.00 91.31 81 ASP A N 1
ATOM 627 C CA . ASP A 1 81 ? 2.720 10.145 -11.417 1.00 91.31 81 ASP A CA 1
ATOM 628 C C . ASP A 1 81 ? 3.808 9.225 -10.841 1.00 91.31 81 ASP A C 1
ATOM 630 O O . ASP A 1 81 ? 4.727 8.828 -11.569 1.00 91.31 81 ASP A O 1
ATOM 634 N N . ARG A 1 82 ? 3.721 8.842 -9.557 1.00 87.62 82 ARG A N 1
ATOM 635 C CA . ARG A 1 82 ? 4.634 7.872 -8.929 1.00 87.62 82 ARG A CA 1
ATOM 636 C C . ARG A 1 82 ? 4.648 6.521 -9.646 1.00 87.62 82 ARG A C 1
ATOM 638 O O . ARG A 1 82 ? 5.697 5.879 -9.654 1.00 87.62 82 ARG A O 1
ATOM 645 N N . TYR A 1 83 ? 3.540 6.132 -10.274 1.00 88.62 83 TYR A N 1
ATOM 646 C CA . TYR A 1 83 ? 3.378 4.858 -10.984 1.00 88.62 83 TYR A CA 1
ATOM 647 C C . TYR A 1 83 ? 3.538 4.988 -12.506 1.00 88.62 83 TYR A C 1
ATOM 649 O O . TYR A 1 83 ? 3.218 4.064 -13.250 1.00 88.62 83 TYR A O 1
ATOM 657 N N . SER A 1 84 ? 4.026 6.132 -12.994 1.00 87.25 84 SER A N 1
ATOM 658 C CA . SER A 1 84 ? 4.209 6.382 -14.426 1.00 87.25 84 SER A CA 1
ATOM 659 C C . SER A 1 84 ? 5.486 5.748 -14.997 1.00 87.25 84 SER A C 1
ATOM 661 O O . SER A 1 84 ? 6.504 5.613 -14.312 1.00 87.25 84 SER A O 1
ATOM 663 N N . ASP A 1 85 ? 5.484 5.460 -16.304 1.00 86.00 85 ASP A N 1
ATOM 664 C CA . ASP A 1 85 ? 6.680 5.002 -17.034 1.00 86.00 85 ASP A CA 1
ATOM 665 C C . ASP A 1 85 ? 7.832 6.018 -16.980 1.00 86.00 85 ASP A C 1
ATOM 667 O O . ASP A 1 85 ? 9.006 5.642 -16.959 1.00 86.00 85 ASP A O 1
ATOM 671 N N . ALA A 1 86 ? 7.514 7.315 -16.918 1.00 87.19 86 ALA A N 1
ATOM 672 C CA . ALA A 1 86 ? 8.517 8.360 -16.738 1.00 87.19 86 ALA A CA 1
ATOM 673 C C . ALA A 1 86 ? 9.244 8.186 -15.397 1.00 87.19 86 ALA A C 1
ATOM 675 O O . ALA A 1 86 ? 10.477 8.221 -15.346 1.00 87.19 86 ALA A O 1
ATOM 676 N N . ARG A 1 87 ? 8.497 7.907 -14.322 1.00 86.75 87 ARG A N 1
ATOM 677 C CA . ARG A 1 87 ? 9.076 7.665 -13.000 1.00 86.75 87 ARG A CA 1
ATOM 678 C C . ARG A 1 87 ? 9.841 6.344 -12.932 1.00 86.75 87 ARG A C 1
ATOM 680 O O . ARG A 1 87 ? 10.915 6.307 -12.326 1.00 86.75 87 ARG A O 1
ATOM 687 N N . ARG A 1 88 ? 9.359 5.292 -13.610 1.00 86.62 88 ARG A N 1
ATOM 688 C CA . ARG A 1 88 ? 10.107 4.034 -13.815 1.00 86.62 88 ARG A CA 1
ATOM 689 C C . ARG A 1 88 ? 11.479 4.313 -14.427 1.00 86.62 88 ARG A C 1
ATOM 691 O O . ARG A 1 88 ? 12.487 3.853 -13.894 1.00 86.62 88 ARG A O 1
ATOM 698 N N . ALA A 1 89 ? 11.526 5.089 -15.511 1.00 86.88 89 ALA A N 1
ATOM 699 C CA . ALA A 1 89 ? 12.766 5.412 -16.215 1.00 86.88 89 ALA A CA 1
ATOM 700 C C . ALA A 1 89 ? 13.751 6.208 -15.341 1.00 86.88 89 ALA A C 1
ATOM 702 O O . ALA A 1 89 ? 14.947 5.913 -15.337 1.00 86.88 89 ALA A O 1
ATOM 703 N N . GLU A 1 90 ? 13.264 7.172 -14.555 1.00 86.94 90 GLU A N 1
ATOM 704 C CA . GLU A 1 90 ? 14.094 7.907 -13.590 1.00 86.94 90 GLU A CA 1
ATOM 705 C C . GLU A 1 90 ? 14.679 6.992 -12.508 1.00 86.94 90 GLU A C 1
ATOM 707 O O . GLU A 1 90 ? 15.855 7.121 -12.161 1.00 86.94 90 GLU A O 1
ATOM 712 N N . LYS A 1 91 ? 13.882 6.044 -11.996 1.00 83.50 91 LYS A N 1
ATOM 713 C CA . LYS A 1 91 ? 14.336 5.070 -10.995 1.00 83.50 91 LYS A CA 1
ATOM 714 C C . LYS A 1 91 ? 15.407 4.153 -11.586 1.00 83.50 91 LYS A C 1
ATOM 716 O O . LYS A 1 91 ? 16.452 3.994 -10.972 1.00 83.50 91 LYS A O 1
ATOM 721 N N . ILE A 1 92 ? 15.200 3.616 -12.789 1.00 85.81 92 ILE A N 1
ATOM 722 C CA . ILE A 1 92 ? 16.202 2.790 -13.489 1.00 85.81 92 ILE A CA 1
ATOM 723 C C . ILE A 1 92 ? 17.513 3.564 -13.650 1.00 85.81 92 ILE A C 1
ATOM 725 O O . ILE A 1 92 ? 18.565 3.075 -13.247 1.00 85.81 92 ILE A O 1
ATOM 729 N N . LYS A 1 93 ? 17.440 4.809 -14.134 1.00 88.38 93 LYS A N 1
ATOM 730 C CA . LYS A 1 93 ? 18.617 5.663 -14.307 1.00 88.38 93 LYS A CA 1
ATOM 731 C C . LYS A 1 93 ? 19.391 5.869 -13.000 1.00 88.38 93 LYS A C 1
ATOM 733 O O . LYS A 1 93 ? 20.614 5.807 -13.011 1.00 88.38 93 LYS A O 1
ATOM 738 N N . TYR A 1 94 ? 18.699 6.082 -11.879 1.00 86.62 94 TYR A N 1
ATOM 739 C CA . TYR A 1 94 ? 19.347 6.199 -10.569 1.00 86.62 94 TYR A CA 1
ATOM 740 C C . TYR A 1 94 ? 20.120 4.928 -10.182 1.00 86.62 94 TYR A C 1
ATOM 742 O O . TYR A 1 94 ? 21.248 5.022 -9.701 1.00 86.62 94 TYR A O 1
ATOM 750 N N . PHE A 1 95 ? 19.541 3.743 -10.403 1.00 83.94 95 PHE A N 1
ATOM 751 C CA . PHE A 1 95 ? 20.217 2.474 -10.112 1.00 83.94 95 PHE A CA 1
ATOM 752 C C . PHE A 1 95 ? 21.416 2.247 -11.034 1.00 83.94 95 PHE A C 1
ATOM 754 O O . PHE A 1 95 ? 22.464 1.819 -10.558 1.00 83.94 95 PHE A O 1
ATOM 761 N N . ASP A 1 96 ? 21.298 2.586 -12.319 1.00 89.50 96 ASP A N 1
ATOM 762 C CA . ASP A 1 96 ? 22.412 2.500 -13.267 1.00 89.50 96 ASP A CA 1
ATOM 763 C C . ASP A 1 96 ? 23.572 3.419 -12.852 1.00 89.50 96 ASP A C 1
ATOM 765 O O . ASP A 1 96 ? 24.72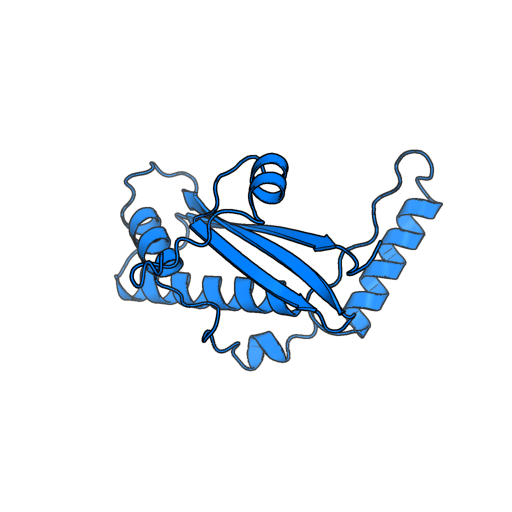8 2.991 -12.823 1.00 89.50 96 ASP A O 1
ATOM 769 N N . GLU A 1 97 ? 23.273 4.666 -12.474 1.00 91.25 97 GLU A N 1
ATOM 770 C CA . GLU A 1 97 ? 24.267 5.633 -11.991 1.00 91.25 97 GLU A CA 1
ATOM 771 C C . GLU A 1 97 ? 24.918 5.178 -10.678 1.00 91.25 97 GLU A C 1
ATOM 773 O O . GLU A 1 97 ? 26.141 5.262 -10.536 1.00 91.25 97 GLU A O 1
ATOM 778 N N . TYR A 1 98 ? 24.129 4.648 -9.738 1.00 87.12 98 TYR A N 1
ATOM 779 C CA . TYR A 1 98 ? 24.649 4.100 -8.488 1.00 87.12 98 TYR A CA 1
ATOM 780 C C . TYR A 1 98 ? 25.560 2.895 -8.737 1.00 87.12 98 TYR A C 1
ATOM 782 O O . TYR A 1 98 ? 26.679 2.863 -8.235 1.00 87.12 98 TYR A O 1
ATOM 790 N N . ASN A 1 99 ? 25.126 1.928 -9.546 1.00 91.00 99 ASN A N 1
ATOM 791 C CA . ASN A 1 99 ? 25.888 0.711 -9.830 1.00 91.00 99 ASN A CA 1
ATOM 792 C C . ASN A 1 99 ? 27.179 0.999 -10.605 1.00 91.00 99 ASN A C 1
ATOM 794 O O . ASN A 1 99 ? 28.182 0.316 -10.404 1.00 91.00 99 ASN A O 1
ATOM 798 N N . ALA A 1 100 ? 27.181 2.026 -11.460 1.00 92.00 100 ALA A N 1
ATOM 799 C CA . ALA A 1 100 ? 28.394 2.503 -12.117 1.00 92.00 100 ALA A CA 1
ATOM 800 C C . ALA A 1 100 ? 29.388 3.135 -11.125 1.00 92.00 100 ALA A C 1
ATOM 802 O O . ALA A 1 100 ? 30.599 2.991 -11.300 1.00 92.00 100 ALA A O 1
ATOM 803 N N . ALA A 1 101 ? 28.892 3.827 -10.094 1.00 94.12 101 ALA A N 1
ATOM 804 C CA . ALA A 1 101 ? 29.711 4.443 -9.048 1.00 94.12 101 ALA A CA 1
ATOM 805 C C . ALA A 1 101 ? 30.161 3.455 -7.953 1.00 94.12 101 ALA A C 1
ATOM 807 O O . ALA A 1 101 ? 31.204 3.676 -7.340 1.00 94.12 101 ALA A O 1
ATOM 808 N N . HIS A 1 102 ? 29.400 2.378 -7.738 1.00 90.00 102 HIS A N 1
ATOM 809 C CA . HIS A 1 102 ? 29.591 1.383 -6.678 1.00 90.00 102 HIS A CA 1
ATOM 810 C C . HIS A 1 102 ? 29.647 -0.051 -7.235 1.00 90.00 102 HIS A C 1
ATOM 812 O O . HIS A 1 102 ? 28.815 -0.894 -6.879 1.00 90.00 102 HIS A O 1
ATOM 818 N N . PRO A 1 103 ? 30.614 -0.371 -8.117 1.00 89.62 103 PRO A N 1
ATOM 819 C CA . PRO A 1 103 ? 30.719 -1.701 -8.721 1.00 89.62 103 PRO A CA 1
ATOM 820 C C . PRO A 1 103 ? 30.961 -2.820 -7.693 1.00 89.62 103 PRO A C 1
ATOM 822 O O . PRO A 1 103 ? 30.705 -3.988 -7.976 1.00 89.62 103 PRO A O 1
ATOM 825 N N . GLU A 1 104 ? 31.461 -2.483 -6.505 1.00 91.19 104 GLU A N 1
ATOM 826 C CA . GLU A 1 104 ? 31.677 -3.397 -5.384 1.00 91.19 104 GLU A CA 1
ATOM 827 C C . GLU A 1 104 ? 30.391 -3.815 -4.658 1.00 91.19 104 GLU A C 1
ATOM 829 O O . GLU A 1 104 ? 30.391 -4.830 -3.961 1.00 91.19 104 GLU A O 1
ATOM 834 N N . ALA A 1 105 ? 29.312 -3.044 -4.804 1.00 84.06 105 ALA A N 1
ATOM 835 C CA . ALA A 1 105 ? 28.048 -3.252 -4.105 1.00 84.06 105 ALA A CA 1
ATOM 836 C C . ALA A 1 105 ? 26.855 -2.937 -5.027 1.00 84.06 105 ALA A C 1
ATOM 838 O O . ALA A 1 105 ? 26.080 -2.020 -4.744 1.00 84.06 105 ALA A O 1
ATOM 839 N N . PRO A 1 106 ? 26.696 -3.676 -6.142 1.00 81.06 106 PRO A N 1
ATOM 840 C CA . PRO A 1 106 ? 25.627 -3.407 -7.086 1.00 81.06 106 PRO A CA 1
ATOM 841 C C . PRO A 1 106 ? 24.263 -3.667 -6.443 1.00 81.06 106 PRO A C 1
ATOM 843 O O . PRO A 1 106 ? 24.025 -4.705 -5.821 1.00 81.06 106 PRO A O 1
ATOM 846 N N . MET A 1 107 ? 23.346 -2.729 -6.640 1.00 75.06 107 MET A N 1
ATOM 847 C CA . MET A 1 107 ? 21.937 -2.897 -6.328 1.00 75.06 107 MET A CA 1
ATOM 848 C C . MET A 1 107 ? 21.228 -3.600 -7.484 1.00 75.06 107 MET A C 1
ATOM 850 O O . MET A 1 107 ? 21.445 -3.281 -8.656 1.00 75.06 107 MET A O 1
ATOM 854 N N . ALA A 1 108 ? 20.336 -4.534 -7.159 1.00 70.06 108 ALA A N 1
ATOM 855 C CA . ALA A 1 108 ? 19.420 -5.083 -8.148 1.00 70.06 108 ALA A CA 1
ATOM 856 C C . ALA A 1 108 ? 18.497 -3.964 -8.663 1.00 70.06 108 ALA A C 1
ATOM 858 O O . ALA A 1 108 ? 18.055 -3.140 -7.857 1.00 70.06 108 ALA A O 1
ATOM 859 N N . PRO A 1 109 ? 18.203 -3.907 -9.975 1.00 64.12 109 PRO A N 1
ATOM 860 C CA . PRO A 1 109 ? 17.278 -2.918 -10.502 1.00 64.12 109 PRO A CA 1
ATOM 861 C C . PRO A 1 109 ? 15.917 -3.045 -9.807 1.00 64.12 109 PRO A C 1
ATOM 863 O O . PRO A 1 109 ? 15.516 -4.145 -9.413 1.00 64.12 109 PRO A O 1
ATOM 866 N N . PRO A 1 110 ? 15.190 -1.930 -9.653 1.00 63.97 110 PRO A N 1
ATOM 867 C CA . PRO A 1 110 ? 13.892 -1.957 -9.016 1.00 63.97 110 PRO A CA 1
ATOM 868 C C . PRO A 1 110 ? 12.942 -2.796 -9.868 1.00 63.97 110 PRO A C 1
ATOM 870 O O . PRO A 1 110 ? 12.745 -2.522 -11.053 1.00 63.97 110 PRO A O 1
ATOM 873 N N . MET A 1 111 ? 12.338 -3.802 -9.245 1.00 71.81 111 MET A N 1
ATOM 874 C CA . MET A 1 111 ? 11.191 -4.500 -9.808 1.00 71.81 111 MET A CA 1
ATOM 875 C C . MET A 1 111 ? 10.095 -3.479 -10.118 1.00 71.81 111 MET A C 1
ATOM 877 O O . MET A 1 111 ? 9.833 -2.589 -9.305 1.00 71.81 111 MET A O 1
ATOM 881 N N . TRP A 1 112 ? 9.503 -3.564 -11.310 1.00 78.12 112 TRP A N 1
ATOM 882 C CA . TRP A 1 112 ? 8.430 -2.665 -11.718 1.00 78.12 112 TRP A CA 1
ATOM 883 C C . TRP A 1 112 ? 7.101 -3.403 -11.688 1.00 78.12 112 TRP A C 1
ATOM 885 O O . TRP A 1 112 ? 6.767 -4.140 -12.613 1.00 78.12 112 TRP A O 1
ATOM 895 N N . ASP A 1 113 ? 6.360 -3.194 -10.607 1.00 82.25 113 ASP A N 1
ATOM 896 C CA . ASP A 1 113 ? 5.012 -3.721 -10.440 1.00 82.25 113 ASP A CA 1
ATOM 897 C C . ASP A 1 113 ? 4.088 -2.644 -9.844 1.00 82.25 113 ASP A C 1
ATOM 899 O O . ASP A 1 113 ? 3.771 -2.655 -8.650 1.00 82.25 113 ASP A O 1
ATOM 903 N N . PRO A 1 114 ? 3.680 -1.659 -10.664 1.00 86.94 114 PRO A N 1
ATOM 904 C CA . PRO A 1 114 ? 2.845 -0.561 -10.197 1.00 86.94 114 PRO A CA 1
ATOM 905 C C . PRO A 1 114 ? 1.468 -1.046 -9.731 1.00 86.94 114 PRO A C 1
ATOM 907 O O . PRO A 1 114 ? 0.856 -0.398 -8.890 1.00 86.94 114 PRO A O 1
ATOM 910 N N . GLU A 1 115 ? 0.966 -2.177 -10.236 1.00 86.94 115 GLU A N 1
ATOM 911 C CA . GLU A 1 115 ? -0.335 -2.715 -9.832 1.00 86.94 115 GLU A CA 1
ATOM 912 C C . GLU A 1 115 ? -0.330 -3.130 -8.358 1.00 86.94 115 GLU A C 1
ATOM 914 O O . GLU A 1 115 ? -1.179 -2.661 -7.595 1.00 86.94 115 GLU A O 1
ATOM 919 N N . THR A 1 116 ? 0.662 -3.913 -7.926 1.00 84.94 116 THR A N 1
ATOM 920 C CA . THR A 1 116 ? 0.827 -4.263 -6.507 1.00 84.94 116 THR A CA 1
ATOM 921 C C . THR A 1 116 ? 1.026 -3.024 -5.631 1.00 84.94 116 THR A C 1
ATOM 923 O O . THR A 1 116 ? 0.432 -2.932 -4.551 1.00 84.94 116 THR A O 1
ATOM 926 N N . GLU A 1 117 ? 1.823 -2.045 -6.073 1.00 86.25 117 GLU A N 1
ATOM 927 C CA . GLU A 1 117 ? 2.038 -0.811 -5.303 1.00 86.25 117 GLU A CA 1
ATOM 928 C C . GLU A 1 117 ? 0.742 0.013 -5.158 1.00 86.25 117 GLU A C 1
ATOM 930 O O . GLU A 1 117 ? 0.435 0.507 -4.068 1.00 86.25 117 GLU A O 1
ATOM 935 N N . MET A 1 118 ? -0.060 0.118 -6.222 1.00 90.94 118 MET A N 1
ATOM 936 C CA . MET A 1 118 ? -1.359 0.797 -6.203 1.00 90.94 118 MET A CA 1
ATOM 937 C C . MET A 1 118 ? -2.393 0.059 -5.343 1.00 90.94 118 MET A C 1
ATOM 939 O O . MET A 1 118 ? -3.156 0.699 -4.613 1.00 90.94 118 MET A O 1
ATOM 943 N N . LEU A 1 119 ? -2.429 -1.277 -5.394 1.00 90.06 119 LEU A N 1
ATOM 944 C CA . LEU A 1 119 ? -3.293 -2.095 -4.534 1.00 90.06 119 LEU A CA 1
ATOM 945 C C . LEU A 1 119 ? -2.926 -1.923 -3.059 1.00 90.06 119 LEU A C 1
ATOM 947 O O . LEU A 1 119 ? -3.813 -1.747 -2.223 1.00 90.06 119 LEU A O 1
ATOM 951 N N . SER A 1 120 ? -1.630 -1.891 -2.749 1.00 88.19 120 SER A N 1
ATOM 952 C CA . SER A 1 120 ? -1.124 -1.657 -1.392 1.00 88.19 120 SER A CA 1
ATOM 953 C C . SER A 1 120 ? -1.508 -0.265 -0.879 1.00 88.19 120 SER A C 1
ATOM 955 O O . SER A 1 120 ? -2.021 -0.132 0.233 1.00 88.19 120 SER A O 1
ATOM 957 N N . ALA A 1 121 ? -1.345 0.775 -1.706 1.00 91.62 121 ALA A N 1
ATOM 958 C CA . ALA A 1 121 ? -1.767 2.138 -1.371 1.00 91.62 121 ALA A CA 1
ATOM 959 C C . ALA A 1 121 ? -3.290 2.240 -1.175 1.00 91.62 121 ALA A C 1
ATOM 961 O O . ALA A 1 121 ? -3.757 2.877 -0.231 1.00 91.62 121 ALA A O 1
ATOM 962 N N . THR A 1 122 ? -4.068 1.559 -2.020 1.00 94.06 122 THR A N 1
ATOM 963 C CA . THR A 1 122 ? -5.531 1.502 -1.894 1.00 94.06 122 THR A CA 1
ATOM 964 C C . THR A 1 122 ? -5.946 0.818 -0.593 1.00 94.06 122 THR A C 1
ATOM 966 O O . THR A 1 122 ? -6.812 1.320 0.124 1.00 94.06 122 THR A O 1
ATOM 969 N N . ALA A 1 123 ? -5.321 -0.311 -0.254 1.00 92.25 123 ALA A N 1
ATOM 970 C CA . ALA A 1 123 ? -5.597 -1.020 0.988 1.00 92.25 123 ALA A CA 1
ATOM 971 C C . ALA A 1 123 ? -5.261 -0.162 2.213 1.00 92.25 123 ALA A C 1
ATOM 973 O O . ALA A 1 123 ? -6.046 -0.126 3.160 1.00 92.25 123 ALA A O 1
ATOM 974 N N . TYR A 1 124 ? -4.154 0.583 2.173 1.00 93.06 124 TYR A N 1
ATOM 975 C CA . TYR A 1 124 ? -3.802 1.527 3.230 1.00 93.06 124 TYR A CA 1
ATOM 976 C C . TYR A 1 124 ? -4.888 2.591 3.438 1.00 93.06 124 TYR A C 1
ATOM 978 O O . TYR A 1 124 ? -5.316 2.804 4.572 1.00 93.06 124 TYR A O 1
ATOM 986 N N . GLU A 1 125 ? -5.407 3.203 2.368 1.00 96.00 125 GLU A N 1
ATOM 987 C CA . GLU A 1 125 ? -6.508 4.170 2.482 1.00 96.00 125 GLU A CA 1
ATOM 988 C C . GLU A 1 125 ? -7.781 3.546 3.074 1.00 96.00 125 GLU A C 1
ATOM 990 O O . GLU A 1 125 ? -8.404 4.154 3.947 1.00 96.00 125 GLU A O 1
ATOM 995 N N . VAL A 1 126 ? -8.142 2.325 2.661 1.00 96.56 126 VAL A N 1
ATOM 996 C CA . VAL A 1 126 ? -9.302 1.591 3.204 1.00 96.56 126 VAL A CA 1
ATOM 997 C C . VAL A 1 126 ? -9.135 1.313 4.699 1.00 96.56 126 VAL A C 1
ATOM 999 O O . VAL A 1 126 ? -10.068 1.531 5.476 1.00 96.56 126 VAL A O 1
ATOM 1002 N N . VAL A 1 127 ? -7.953 0.858 5.121 1.00 96.19 127 VAL A N 1
ATOM 1003 C CA . VAL A 1 127 ? -7.663 0.577 6.533 1.00 96.19 127 VAL A CA 1
ATOM 1004 C C . VAL A 1 127 ? -7.702 1.860 7.356 1.00 96.19 127 VAL A C 1
ATOM 1006 O O . VAL A 1 127 ? -8.406 1.906 8.365 1.00 96.19 127 VAL A O 1
ATOM 1009 N N . VAL A 1 128 ? -7.013 2.917 6.919 1.00 96.56 128 VAL A N 1
ATOM 1010 C CA . VAL A 1 128 ? -6.988 4.209 7.622 1.00 96.56 128 VAL A CA 1
ATOM 1011 C C . VAL A 1 128 ? -8.392 4.796 7.748 1.00 96.56 128 VAL A C 1
ATOM 1013 O O . VAL A 1 128 ? -8.774 5.234 8.835 1.00 96.56 128 VAL A O 1
ATOM 1016 N N . ALA A 1 129 ? -9.181 4.783 6.671 1.00 97.50 129 ALA A N 1
ATOM 1017 C CA . ALA A 1 129 ? -10.562 5.254 6.708 1.00 97.50 129 ALA A CA 1
ATOM 1018 C C . ALA A 1 129 ? -11.399 4.439 7.705 1.00 97.50 129 ALA A C 1
ATOM 1020 O O . ALA A 1 129 ? -12.037 5.018 8.584 1.00 97.50 129 ALA A O 1
ATOM 1021 N N . GLY A 1 130 ? -11.329 3.107 7.642 1.00 97.44 130 GLY A N 1
ATOM 1022 C CA . GLY A 1 130 ? -12.089 2.231 8.532 1.00 97.44 130 GLY A CA 1
ATOM 1023 C C . GLY A 1 130 ? -11.678 2.332 10.008 1.00 97.44 130 GLY A C 1
ATOM 1024 O O . GLY A 1 130 ? -12.530 2.203 10.888 1.00 97.44 130 GLY A O 1
ATOM 1025 N N . VAL A 1 131 ? -10.401 2.588 10.309 1.00 97.69 131 VAL A N 1
ATOM 1026 C CA . VAL A 1 131 ? -9.924 2.855 11.679 1.00 97.69 131 VAL A CA 1
ATOM 1027 C C . VAL A 1 131 ? -10.465 4.200 12.173 1.00 97.69 131 VAL A C 1
ATOM 1029 O O . VAL A 1 131 ? -11.035 4.271 13.265 1.00 97.69 131 VAL A O 1
ATOM 1032 N N . LYS A 1 132 ? -10.384 5.253 11.349 1.00 97.56 132 LYS A N 1
ATOM 1033 C CA . LYS A 1 132 ? -10.905 6.588 11.690 1.00 97.56 132 LYS A CA 1
ATOM 1034 C C . LYS A 1 132 ? -12.416 6.609 11.894 1.00 97.56 132 LYS A C 1
ATOM 1036 O O . LYS A 1 132 ? -12.887 7.247 12.832 1.00 97.56 132 LYS A O 1
ATOM 1041 N N . GLU A 1 133 ? -13.180 5.888 11.076 1.00 98.19 133 GLU A N 1
ATOM 1042 C CA . GLU A 1 133 ? -14.639 5.756 11.224 1.00 98.19 133 GLU A CA 1
ATOM 1043 C C . GLU A 1 133 ? -15.047 5.137 12.569 1.00 98.19 133 GLU A C 1
ATOM 1045 O O . GLU A 1 133 ? -16.126 5.427 13.088 1.00 98.19 133 GLU A O 1
ATOM 1050 N N . ARG A 1 134 ? -14.170 4.328 13.174 1.00 97.69 134 ARG A N 1
ATOM 1051 C CA . ARG A 1 134 ? -14.358 3.751 14.515 1.00 97.69 134 ARG A CA 1
ATOM 1052 C C . ARG A 1 134 ? -13.908 4.684 15.646 1.00 97.69 134 ARG A C 1
ATOM 1054 O O . ARG A 1 134 ? -14.018 4.305 16.809 1.00 97.69 134 ARG A O 1
ATOM 1061 N N . GLY A 1 135 ? -13.406 5.879 15.330 1.00 98.06 135 GLY A N 1
ATOM 1062 C CA . GLY A 1 135 ? -12.869 6.830 16.307 1.00 98.06 135 GLY A CA 1
ATOM 1063 C C . GLY A 1 135 ? -11.522 6.413 16.904 1.00 98.06 135 GLY A C 1
ATOM 1064 O O . GLY A 1 135 ? -11.223 6.793 18.035 1.00 98.06 135 GLY A O 1
ATOM 1065 N N . LEU A 1 136 ? -10.742 5.610 16.175 1.00 97.88 136 LEU A N 1
ATOM 1066 C CA . LEU A 1 136 ? -9.444 5.079 16.601 1.00 97.88 136 LEU A CA 1
ATOM 1067 C C . LEU A 1 136 ? -8.276 5.837 15.941 1.00 97.88 136 LEU A C 1
ATOM 1069 O O . LEU A 1 136 ? -8.472 6.577 14.975 1.00 97.88 136 LEU A O 1
ATOM 1073 N N . ASP A 1 137 ? -7.070 5.668 16.488 1.00 95.81 137 ASP A N 1
ATOM 1074 C CA . ASP A 1 137 ? -5.857 6.402 16.105 1.00 95.81 137 ASP A CA 1
ATOM 1075 C C . ASP A 1 137 ? -5.088 5.655 15.000 1.00 95.81 137 ASP A C 1
ATOM 1077 O O . ASP A 1 137 ? -4.561 4.564 15.218 1.00 95.81 137 ASP A O 1
ATOM 1081 N N . ASP A 1 138 ? -5.009 6.242 13.803 1.00 93.50 138 ASP A N 1
ATOM 1082 C CA . ASP A 1 138 ? -4.350 5.638 12.641 1.00 93.50 138 ASP A CA 1
ATOM 1083 C C . ASP A 1 138 ? -2.818 5.698 12.679 1.00 93.50 138 ASP A C 1
ATOM 1085 O O . ASP A 1 138 ? -2.171 5.156 11.791 1.00 93.50 138 ASP A O 1
ATOM 1089 N N . SER A 1 139 ? -2.227 6.306 13.711 1.00 94.88 139 SER A N 1
ATOM 1090 C CA . SER A 1 139 ? -0.771 6.324 13.907 1.00 94.88 139 SER A CA 1
ATOM 1091 C C . SER A 1 139 ? -0.225 5.110 14.668 1.00 94.88 139 SER A C 1
ATOM 1093 O O . SER A 1 139 ? 0.982 5.008 14.874 1.00 94.88 139 SER A O 1
AT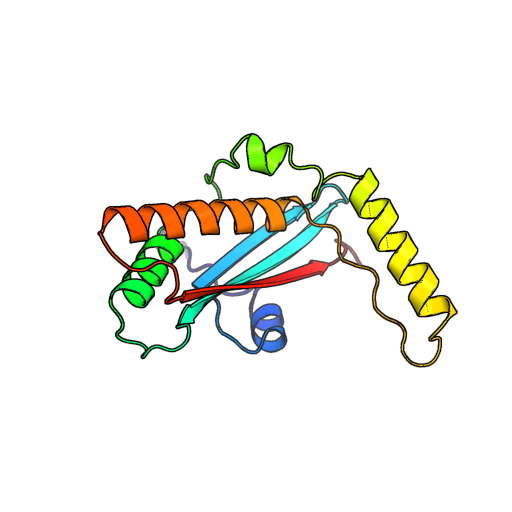OM 1095 N N . ARG A 1 140 ? -1.095 4.192 15.113 1.00 92.50 140 ARG A N 1
ATOM 1096 C CA . ARG A 1 140 ? -0.731 3.042 15.967 1.00 92.50 140 ARG A CA 1
ATOM 1097 C C . ARG A 1 140 ? -0.415 1.764 15.203 1.00 92.50 140 ARG A C 1
ATOM 1099 O O . ARG A 1 140 ? -0.190 0.722 15.817 1.00 92.50 140 ARG A O 1
ATOM 1106 N N . PHE A 1 141 ? -0.419 1.821 13.879 1.00 93.56 141 PHE A N 1
ATOM 1107 C CA . PHE A 1 141 ? -0.069 0.693 13.036 1.00 93.56 141 PHE A CA 1
ATOM 1108 C C . PHE A 1 141 ? 0.616 1.152 11.751 1.00 93.56 141 PHE A C 1
ATOM 1110 O O . PHE A 1 141 ? 0.499 2.305 11.336 1.00 93.56 141 PHE A O 1
ATOM 1117 N N . SER A 1 142 ? 1.281 0.212 11.097 1.00 90.25 142 SER A N 1
ATOM 1118 C CA . SER A 1 142 ? 1.790 0.345 9.738 1.00 90.25 142 SER A CA 1
ATOM 1119 C C . SER A 1 142 ? 1.382 -0.870 8.913 1.00 90.25 142 SER A C 1
ATOM 1121 O O . SER A 1 142 ? 1.004 -1.913 9.454 1.00 90.25 142 SER A O 1
ATOM 1123 N N . ILE A 1 143 ? 1.413 -0.723 7.589 1.00 87.00 143 ILE A N 1
ATOM 1124 C CA . ILE A 1 143 ? 1.283 -1.842 6.657 1.00 87.00 143 ILE A CA 1
ATOM 1125 C C . ILE A 1 143 ? 2.639 -2.005 5.987 1.00 87.00 143 ILE A C 1
ATOM 1127 O O . ILE A 1 143 ? 3.084 -1.130 5.245 1.00 87.00 143 ILE A O 1
ATOM 1131 N N . GLU A 1 144 ? 3.293 -3.120 6.274 1.00 81.44 144 GLU A N 1
ATOM 1132 C CA . GLU A 1 144 ? 4.533 -3.519 5.626 1.00 81.44 144 GLU A CA 1
ATOM 1133 C C . GLU A 1 144 ? 4.210 -4.489 4.497 1.00 81.44 144 GLU A C 1
ATOM 1135 O O . GLU A 1 144 ? 3.296 -5.310 4.604 1.00 81.44 144 GLU A O 1
ATOM 1140 N N . GLY A 1 145 ? 4.981 -4.428 3.419 1.00 74.25 145 GLY A N 1
ATOM 1141 C CA . GLY A 1 145 ? 4.846 -5.368 2.324 1.00 74.25 145 GLY A CA 1
ATOM 1142 C C . GLY A 1 145 ? 6.160 -5.584 1.603 1.00 74.25 145 GLY A C 1
ATOM 1143 O O . GLY A 1 145 ? 7.040 -4.722 1.603 1.00 74.25 145 GLY A O 1
ATOM 1144 N N . GLY A 1 146 ? 6.280 -6.743 0.974 1.00 71.38 146 GLY A N 1
ATOM 1145 C CA . GLY A 1 146 ? 7.351 -7.019 0.034 1.00 71.38 146 GLY A CA 1
ATOM 1146 C C . GLY A 1 146 ? 6.851 -7.894 -1.102 1.00 71.38 146 GLY A C 1
ATOM 1147 O O . GLY A 1 146 ? 5.966 -8.731 -0.916 1.00 71.38 146 GLY A O 1
ATOM 1148 N N . ALA A 1 147 ? 7.401 -7.651 -2.286 1.00 73.00 147 ALA A N 1
ATOM 1149 C CA . ALA A 1 147 ? 6.978 -8.271 -3.528 1.00 73.00 147 ALA A CA 1
ATOM 1150 C C . ALA A 1 147 ? 8.153 -8.948 -4.231 1.00 73.00 147 ALA A C 1
ATOM 1152 O O . ALA A 1 147 ? 9.295 -8.495 -4.140 1.00 73.00 147 ALA A O 1
ATOM 1153 N N . GLN A 1 148 ? 7.838 -10.022 -4.943 1.00 72.00 148 GLN A N 1
ATOM 1154 C CA . GLN A 1 148 ? 8.727 -10.715 -5.854 1.00 72.00 148 GLN A CA 1
ATOM 1155 C C . GLN A 1 148 ? 7.972 -11.001 -7.151 1.00 72.00 148 GLN A C 1
ATOM 1157 O O . GLN A 1 148 ? 6.838 -11.464 -7.124 1.00 72.00 148 GLN A O 1
ATOM 1162 N N . CYS A 1 149 ? 8.622 -10.765 -8.280 1.00 70.88 149 CYS A N 1
ATOM 1163 C CA . CYS A 1 149 ? 8.155 -11.104 -9.608 1.00 70.88 149 CYS A CA 1
ATOM 1164 C C . CYS A 1 149 ? 9.214 -11.977 -10.260 1.00 70.88 149 CYS A C 1
ATOM 1166 O O . CYS A 1 149 ? 10.371 -11.564 -10.369 1.00 70.88 149 CYS A O 1
ATOM 1168 N N . ASP A 1 150 ? 8.802 -13.158 -10.700 1.00 69.00 150 ASP A N 1
ATOM 1169 C CA . ASP A 1 150 ? 9.656 -14.081 -11.427 1.00 69.00 150 ASP A CA 1
ATOM 1170 C C . ASP A 1 150 ? 9.215 -14.138 -12.893 1.00 69.00 150 ASP A C 1
ATOM 1172 O O . ASP A 1 150 ? 8.018 -14.141 -13.219 1.00 69.00 150 ASP A O 1
ATOM 1176 N N . ARG A 1 151 ? 10.196 -14.215 -13.796 1.00 56.06 151 ARG A N 1
ATOM 1177 C CA . ARG A 1 151 ? 9.946 -14.397 -15.226 1.00 56.06 151 ARG A CA 1
ATOM 1178 C C . ARG A 1 151 ? 9.232 -15.721 -15.463 1.00 56.06 151 ARG A C 1
ATOM 1180 O O . ARG A 1 151 ? 9.680 -16.776 -15.019 1.00 56.06 151 ARG A O 1
ATOM 1187 N N . VAL A 1 152 ? 8.129 -15.697 -16.206 1.00 45.22 152 VAL A N 1
ATOM 1188 C CA . VAL A 1 152 ? 7.400 -16.933 -16.518 1.00 45.22 152 VAL A CA 1
ATOM 1189 C C . VAL A 1 152 ? 8.124 -17.677 -17.638 1.00 45.22 152 VAL A C 1
ATOM 1191 O O . VAL A 1 152 ? 7.909 -17.384 -18.813 1.00 45.22 152 VAL A O 1
ATOM 1194 N N . GLY A 1 153 ? 8.930 -18.679 -17.275 1.00 40.12 153 GLY A N 1
ATOM 1195 C CA . GLY A 1 153 ? 9.486 -19.652 -18.223 1.00 40.12 153 GLY A CA 1
ATOM 1196 C C . GLY A 1 153 ? 11.010 -19.791 -18.271 1.00 40.12 153 GLY A C 1
ATOM 1197 O O . GLY A 1 153 ? 11.499 -20.282 -19.287 1.00 40.12 153 GLY A O 1
ATOM 1198 N N . GLU A 1 154 ? 11.740 -19.402 -17.223 1.00 35.41 154 GLU A N 1
ATOM 1199 C CA . GLU A 1 154 ? 13.158 -19.766 -17.039 1.00 35.41 154 GLU A CA 1
ATOM 1200 C C . GLU A 1 154 ? 13.330 -20.860 -15.977 1.00 35.41 154 GLU A C 1
ATOM 1202 O O . GLU A 1 154 ? 12.659 -20.780 -14.923 1.00 35.41 154 GLU A O 1
#

Sequence (154 aa):
MVLLGGTTTAFASQYLLDWLGFTPDHTIQHRNADGDYCAAGMIVRPEGVEMDDPSFLAAQQIFRAIDFETLKIPAHIRDDDRYSDARRAEKIKYFDEYNAAHPEAPMAPPMWDPETEMLSATAYEVVVAGVKERGLDDSRFSIEGGAQCDRVGE